Protein AF-A0A9E3ZHU7-F1 (afdb_monomer_lite)

Foldseek 3Di:
DCLQPLCVLVVLLPDPDPCNVVSVVCSVVSSVRSVVQVVVCVVVVHHPVVVVVVVVVVVVVVVVVVVVVVVVCVVCVVVVVVVVVVCPPVDD

Secondary structure (DSSP, 8-state):
--SS-SHHHHHHHTS--TTHHHHHTTHHHHHHHHHHHHHHHHHHTS-HHHHHHHHHHHHHHHHHHHHHHHHHHHHTHHHHHHHHGGGTTS--

Sequence (92 aa):
KNETNLEWVAEQAGSKKPFVGNLQARVDDIVRCQRRLAEIEDICSLSIGDVKEINRRMSIGEAKARRAKKEMVEANLRLVISIAKKYTNRGL

Structure (mmCIF, N/CA/C/O backbone):
data_AF-A0A9E3ZHU7-F1
#
_entry.id   AF-A0A9E3ZHU7-F1
#
loop_
_atom_site.group_PDB
_atom_site.id
_atom_site.type_symbol
_atom_site.label_atom_id
_atom_site.label_alt_id
_atom_site.label_comp_id
_atom_site.label_asym_id
_atom_site.label_entity_id
_atom_site.label_seq_id
_atom_site.pdbx_PDB_ins_code
_atom_site.Cartn_x
_atom_site.Cartn_y
_atom_site.Cartn_z
_atom_site.occupancy
_atom_site.B_iso_or_equiv
_atom_site.auth_seq_id
_atom_site.auth_comp_id
_atom_site.auth_asym_id
_atom_site.auth_atom_id
_atom_site.pdbx_PDB_model_num
ATOM 1 N N . LYS A 1 1 ? -4.018 -4.160 13.601 1.00 63.97 1 LYS A N 1
ATOM 2 C CA . LYS A 1 1 ? -4.757 -5.447 13.591 1.00 63.97 1 LYS A CA 1
ATOM 3 C C . LYS A 1 1 ? -6.202 -5.336 14.112 1.00 63.97 1 LYS A C 1
ATOM 5 O O . LYS A 1 1 ? -6.798 -6.365 14.369 1.00 63.97 1 LYS A O 1
ATOM 10 N N . ASN A 1 2 ? -6.782 -4.135 14.234 1.00 87.75 2 ASN A N 1
ATOM 11 C CA . ASN A 1 2 ? -8.201 -3.924 14.580 1.00 87.75 2 ASN A CA 1
ATOM 12 C C . ASN A 1 2 ? -8.881 -2.986 13.563 1.00 87.75 2 ASN A C 1
ATOM 14 O O . ASN A 1 2 ? -9.832 -2.278 13.877 1.00 87.75 2 ASN A O 1
ATOM 18 N N . GLU A 1 3 ? -8.332 -2.920 12.350 1.00 87.19 3 GLU A N 1
ATOM 19 C CA . GLU A 1 3 ? -8.700 -1.964 11.306 1.00 87.19 3 GLU A CA 1
ATOM 20 C C . GLU A 1 3 ? -10.159 -2.121 10.853 1.00 87.19 3 GLU A C 1
ATOM 22 O O . GLU A 1 3 ? -10.775 -1.124 10.491 1.00 87.19 3 GLU A O 1
ATOM 27 N N . THR A 1 4 ? -10.714 -3.332 10.934 1.00 91.31 4 THR A N 1
ATOM 28 C CA . THR A 1 4 ? -12.100 -3.654 10.551 1.00 91.31 4 THR A CA 1
ATOM 29 C C . THR A 1 4 ? -12.949 -4.178 11.713 1.00 91.31 4 THR A C 1
ATOM 31 O O . THR A 1 4 ? -14.137 -4.438 11.549 1.00 91.31 4 THR A O 1
ATOM 34 N N . ASN A 1 5 ? -12.383 -4.261 12.923 1.00 92.56 5 ASN A N 1
ATOM 35 C CA . ASN A 1 5 ? -13.124 -4.664 14.117 1.00 92.56 5 ASN A CA 1
ATOM 36 C C . ASN A 1 5 ? -13.981 -3.496 14.638 1.00 92.56 5 ASN A C 1
ATOM 38 O O . ASN A 1 5 ? -13.457 -2.578 15.274 1.00 92.56 5 ASN A O 1
ATOM 42 N N . LEU A 1 6 ? -15.293 -3.558 14.399 1.00 89.31 6 LEU A N 1
ATOM 43 C CA . LEU A 1 6 ? -16.253 -2.526 14.806 1.00 89.31 6 LEU A CA 1
ATOM 44 C C . LEU A 1 6 ? -16.427 -2.423 16.331 1.00 89.31 6 LEU A C 1
ATOM 46 O O . LEU A 1 6 ? -16.698 -1.338 16.843 1.00 89.31 6 LEU A O 1
ATOM 50 N N . GLU A 1 7 ? -16.202 -3.514 17.064 1.00 89.62 7 GLU A N 1
ATOM 51 C CA . GLU A 1 7 ? -16.331 -3.551 18.528 1.00 89.62 7 GLU A CA 1
ATOM 52 C C . GLU A 1 7 ? -15.143 -2.879 19.226 1.00 89.62 7 GLU A C 1
ATOM 54 O O . GLU A 1 7 ? -15.267 -2.328 20.320 1.00 89.62 7 GLU A O 1
ATOM 59 N N . TRP A 1 8 ? -13.982 -2.841 18.565 1.00 93.06 8 TRP A N 1
ATOM 60 C CA . TRP A 1 8 ? -12.748 -2.321 19.155 1.00 93.06 8 TRP A CA 1
ATOM 61 C C . TRP A 1 8 ? -12.882 -0.871 19.639 1.00 93.06 8 TRP A C 1
ATOM 63 O O . TRP A 1 8 ? -12.344 -0.502 20.685 1.00 93.06 8 TRP A O 1
ATOM 73 N N . VAL A 1 9 ? -13.603 -0.032 18.891 1.00 89.88 9 VAL A N 1
ATOM 74 C CA . VAL A 1 9 ? -13.786 1.381 19.250 1.00 89.88 9 VAL A CA 1
ATOM 75 C C . VAL A 1 9 ? -14.658 1.515 20.494 1.00 89.88 9 VAL A C 1
ATOM 77 O O . VAL A 1 9 ? -14.327 2.307 21.377 1.00 89.88 9 VAL A O 1
ATOM 80 N N . ALA A 1 10 ? -15.723 0.716 20.593 1.00 87.12 10 ALA A N 1
ATOM 81 C CA . ALA A 1 10 ? -16.603 0.688 21.756 1.00 87.12 10 ALA A CA 1
ATOM 82 C C . ALA A 1 10 ? -15.849 0.216 23.011 1.00 87.12 10 ALA A C 1
ATOM 84 O O . ALA A 1 10 ? -15.919 0.863 24.058 1.00 87.12 10 ALA A O 1
ATOM 85 N N . GLU A 1 11 ? -15.031 -0.834 22.888 1.00 90.25 11 GLU A N 1
ATOM 86 C CA . GLU A 1 11 ? -14.169 -1.322 23.972 1.00 90.25 11 GLU A CA 1
ATOM 87 C C . GLU A 1 11 ? -13.178 -0.251 24.455 1.00 90.25 11 GLU A C 1
ATOM 89 O O . GLU A 1 11 ? -12.998 -0.046 25.659 1.00 90.25 11 GLU A O 1
ATOM 94 N N . GLN A 1 12 ? -12.532 0.474 23.531 1.00 89.62 12 GLN A N 1
ATOM 95 C CA . GLN A 1 12 ? -11.595 1.535 23.908 1.00 89.62 12 GLN A CA 1
ATOM 96 C C . GLN A 1 12 ? -12.303 2.752 24.513 1.00 89.62 12 GLN A C 1
ATOM 98 O O . GLN A 1 12 ? -11.753 3.369 25.430 1.00 89.62 12 GLN A O 1
ATOM 103 N N . ALA A 1 13 ? -13.513 3.075 24.052 1.00 85.69 13 ALA A N 1
ATOM 104 C CA . ALA A 1 13 ? -14.325 4.171 24.576 1.00 85.69 13 ALA A CA 1
ATOM 105 C C . ALA A 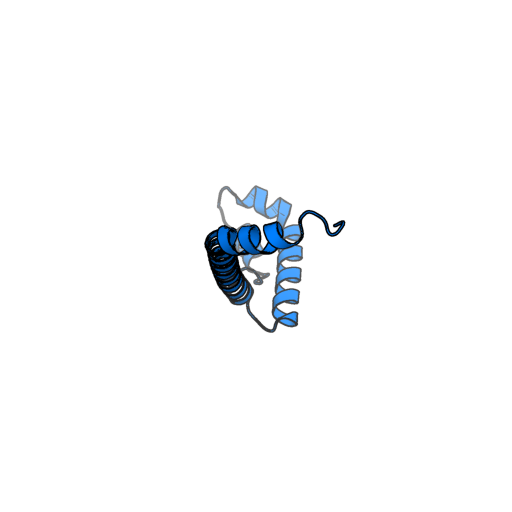1 13 ? -14.861 3.906 25.997 1.00 85.69 13 ALA A C 1
ATOM 107 O O . ALA A 1 13 ? -15.170 4.861 26.708 1.00 85.69 13 ALA A O 1
ATOM 108 N N . GLY A 1 14 ? -14.931 2.642 26.429 1.00 85.06 14 GLY A N 1
ATOM 109 C CA . GLY A 1 14 ? -15.251 2.252 27.809 1.00 85.06 14 GLY A CA 1
ATOM 110 C C . GLY A 1 14 ? -14.052 2.248 28.769 1.00 85.06 14 GLY A C 1
ATOM 111 O O . GLY A 1 14 ? -14.216 2.025 29.969 1.00 85.06 14 GLY A O 1
ATOM 112 N N . SER A 1 15 ? -12.831 2.479 28.275 1.00 89.44 15 SER A N 1
ATOM 113 C CA . SER A 1 15 ? -11.630 2.482 29.118 1.00 89.44 15 SER A CA 1
ATOM 114 C C . SER A 1 15 ? -11.506 3.764 29.959 1.00 89.44 15 SER A C 1
ATOM 116 O O . SER A 1 15 ? -12.105 4.789 29.658 1.00 89.44 15 SER A O 1
ATOM 118 N N . LYS A 1 16 ? -10.693 3.747 31.026 1.00 85.75 16 LYS A N 1
ATOM 119 C CA . LYS A 1 16 ? -10.415 4.936 31.870 1.00 85.75 16 LYS A CA 1
ATOM 120 C C . LYS A 1 16 ? -9.202 5.749 31.399 1.00 85.75 16 LYS A C 1
ATOM 122 O O . LYS A 1 16 ? -8.519 6.387 32.197 1.00 85.75 16 LYS A O 1
ATOM 127 N N . LYS A 1 17 ? -8.861 5.665 30.114 1.00 90.75 17 LYS A N 1
ATOM 128 C CA . LYS A 1 17 ? -7.650 6.289 29.571 1.00 90.75 17 LYS A CA 1
ATOM 129 C C . LYS A 1 17 ? -7.890 7.773 29.253 1.00 90.75 17 LYS A C 1
ATOM 131 O O . LYS A 1 17 ? -8.993 8.144 28.863 1.00 90.75 17 LYS A O 1
ATOM 136 N N . PRO A 1 18 ? -6.858 8.632 29.338 1.00 88.50 18 PRO A N 1
ATOM 137 C CA . PRO A 1 18 ? -7.012 10.078 29.144 1.00 88.50 18 PRO A CA 1
ATOM 138 C C . PRO A 1 18 ? -7.500 10.473 27.740 1.00 88.50 18 PRO A C 1
ATOM 140 O O . PRO A 1 18 ? -8.086 11.535 27.567 1.00 88.50 18 PRO A O 1
ATOM 143 N N . PHE A 1 19 ? -7.308 9.619 26.730 1.00 88.75 19 PHE A N 1
ATOM 144 C CA . PHE A 1 19 ? -7.748 9.884 25.355 1.00 88.75 19 PHE A CA 1
ATOM 145 C C . PHE A 1 19 ? -9.235 9.592 25.092 1.00 88.75 19 PHE A C 1
ATOM 147 O O . PHE A 1 19 ? -9.727 9.877 24.002 1.00 88.75 19 PHE A O 1
ATOM 154 N N . VAL A 1 20 ? -9.955 9.011 26.053 1.00 90.81 20 VAL A N 1
ATOM 155 C CA . VAL A 1 20 ? -11.311 8.477 25.848 1.00 90.81 20 VAL A CA 1
ATOM 156 C C . VAL A 1 20 ? -12.327 9.565 25.518 1.00 90.81 20 VAL A C 1
ATOM 158 O O . VAL A 1 20 ? -13.159 9.350 24.643 1.00 90.81 20 VAL A O 1
ATOM 161 N N . GLY A 1 21 ? -12.214 10.754 26.118 1.00 87.81 21 GLY A N 1
ATOM 162 C CA . GLY A 1 21 ? -13.109 11.874 25.797 1.00 87.81 21 GLY A CA 1
ATOM 163 C C . GLY A 1 21 ? -13.029 12.290 24.322 1.00 87.81 21 GLY A C 1
ATOM 164 O O . GLY A 1 21 ? -14.049 12.460 23.661 1.00 87.81 21 GLY A O 1
ATOM 165 N N . ASN A 1 22 ? -11.814 12.354 23.766 1.00 89.25 22 ASN A N 1
ATOM 166 C CA . ASN A 1 22 ? -11.611 12.640 22.341 1.00 89.25 22 ASN A CA 1
ATOM 167 C C . ASN A 1 22 ? -12.055 11.481 21.441 1.00 89.25 22 ASN A C 1
ATOM 169 O O . ASN A 1 22 ? -12.489 11.712 20.313 1.00 89.25 22 ASN A O 1
ATOM 173 N N . LEU A 1 23 ? -11.918 10.243 21.922 1.00 89.81 23 LEU A N 1
ATOM 174 C CA . LEU A 1 23 ? -12.348 9.053 21.198 1.00 89.81 23 LEU A CA 1
ATOM 175 C C . LEU A 1 23 ? -13.874 9.016 21.066 1.00 89.81 23 LEU A C 1
ATOM 177 O O . LEU A 1 23 ? -14.364 8.846 19.956 1.00 89.81 23 LEU A O 1
ATOM 181 N N . GLN A 1 24 ? -14.603 9.247 22.164 1.00 89.00 24 GLN A N 1
ATOM 182 C CA . GLN A 1 24 ? -16.071 9.278 22.217 1.00 89.00 24 GLN A CA 1
ATOM 183 C C . GLN A 1 24 ? -16.667 10.291 21.237 1.00 89.00 24 GLN A C 1
ATOM 185 O O . GLN A 1 24 ? -17.588 9.958 20.498 1.00 89.00 24 GLN A O 1
ATOM 190 N N . ALA A 1 25 ? -16.077 11.486 21.147 1.00 91.31 25 ALA A N 1
ATOM 191 C CA . ALA A 1 25 ? -16.511 12.525 20.213 1.00 91.31 25 ALA A CA 1
ATOM 192 C C . ALA A 1 25 ? -16.371 12.137 18.726 1.00 91.31 25 ALA A C 1
ATOM 194 O O . ALA A 1 25 ? -16.888 12.837 17.861 1.00 91.31 25 ALA A O 1
ATOM 195 N N . ARG A 1 26 ? -15.637 11.060 18.412 1.00 93.38 26 ARG A N 1
ATOM 196 C CA . ARG A 1 26 ? -15.314 10.631 17.043 1.00 93.38 26 ARG A CA 1
ATOM 197 C C . ARG A 1 26 ? -15.712 9.185 16.747 1.00 93.38 26 ARG A C 1
ATOM 199 O O . ARG A 1 26 ? -15.345 8.680 15.689 1.00 93.38 26 ARG A O 1
ATOM 206 N N . VAL A 1 27 ? -16.431 8.510 17.648 1.00 92.38 27 VAL A N 1
ATOM 207 C CA . VAL A 1 27 ? -16.781 7.083 17.499 1.00 92.38 27 VAL A CA 1
ATOM 208 C C . VAL A 1 27 ? -17.485 6.827 16.173 1.00 92.38 27 VAL A C 1
ATOM 210 O O . VAL A 1 27 ? -17.044 5.963 15.420 1.00 92.38 27 VAL A O 1
ATOM 213 N N . ASP A 1 28 ? -18.498 7.627 15.842 1.00 91.94 28 ASP A N 1
ATOM 214 C CA . ASP A 1 28 ? -19.277 7.452 14.613 1.00 91.94 28 ASP A CA 1
ATOM 215 C C . ASP A 1 28 ? -18.415 7.587 13.350 1.00 91.94 28 ASP A C 1
ATOM 217 O O . ASP A 1 28 ? -18.525 6.789 12.415 1.00 91.94 28 ASP A O 1
ATOM 221 N N . ASP A 1 29 ? -17.503 8.563 13.333 1.00 94.62 29 ASP A N 1
ATOM 222 C CA . ASP A 1 29 ? -16.566 8.759 12.226 1.00 94.62 29 ASP A CA 1
ATOM 223 C C . ASP A 1 29 ? -15.591 7.587 12.092 1.00 94.62 29 ASP A C 1
ATOM 225 O O . ASP A 1 29 ? -15.298 7.148 10.976 1.00 94.62 29 ASP A O 1
ATOM 229 N N . ILE A 1 30 ? -15.090 7.066 13.215 1.00 94.12 30 ILE A N 1
ATOM 230 C CA . ILE A 1 30 ? -14.166 5.931 13.217 1.00 94.12 30 ILE A CA 1
ATOM 231 C C . ILE A 1 30 ? -14.889 4.676 12.726 1.00 94.12 30 ILE A C 1
ATOM 233 O O . ILE A 1 30 ? -14.379 4.015 11.824 1.00 94.12 30 ILE A O 1
ATOM 237 N N . VAL A 1 31 ? -16.089 4.386 13.233 1.00 94.62 31 VAL A N 1
ATOM 238 C CA . VAL A 1 31 ? -16.905 3.238 12.806 1.00 94.62 31 VAL A CA 1
ATOM 239 C C . VAL A 1 31 ? -17.238 3.333 11.316 1.00 94.62 31 VAL A C 1
ATOM 241 O O . VAL A 1 31 ? -17.112 2.343 10.593 1.00 94.62 31 VAL A O 1
ATOM 244 N N . ARG A 1 32 ? -17.582 4.525 10.805 1.00 95.62 32 ARG A N 1
ATOM 245 C CA . ARG A 1 32 ? -17.778 4.748 9.361 1.00 95.62 32 ARG A CA 1
ATOM 246 C C . ARG A 1 32 ? -16.520 4.405 8.559 1.00 95.62 32 ARG A C 1
ATOM 248 O O . ARG A 1 32 ? -16.613 3.766 7.512 1.00 95.62 32 ARG A O 1
ATOM 255 N N . CYS A 1 33 ? -15.347 4.821 9.029 1.00 95.75 33 CYS A N 1
ATOM 256 C CA . CYS A 1 33 ? -14.077 4.491 8.384 1.00 95.75 33 CYS A CA 1
ATOM 257 C C . CYS A 1 33 ? -13.758 2.990 8.454 1.00 95.75 33 CYS A C 1
ATOM 259 O O . CYS A 1 33 ? -13.307 2.434 7.458 1.00 95.75 33 CYS A O 1
ATOM 261 N N . GLN A 1 34 ? -14.026 2.321 9.578 1.00 95.94 34 GLN A N 1
ATOM 262 C CA . GLN A 1 34 ? -13.824 0.874 9.716 1.00 95.94 34 GLN A CA 1
ATOM 263 C C . GLN A 1 34 ? -14.745 0.071 8.789 1.00 95.94 34 GLN A C 1
ATOM 265 O O . GLN A 1 34 ? -14.292 -0.899 8.192 1.00 95.94 34 GLN A O 1
ATOM 270 N N . ARG A 1 35 ? -15.997 0.507 8.582 1.00 95.88 35 ARG A N 1
ATOM 271 C CA . ARG A 1 35 ? -16.905 -0.104 7.590 1.00 95.88 35 ARG A CA 1
ATOM 272 C C . ARG A 1 35 ? -16.365 0.007 6.168 1.00 95.88 35 ARG A C 1
ATOM 274 O O . ARG A 1 35 ? -16.323 -0.987 5.459 1.00 95.88 35 ARG A O 1
ATOM 281 N N . ARG A 1 36 ? -15.859 1.182 5.782 1.00 96.31 36 ARG A N 1
ATOM 282 C CA . ARG A 1 36 ? -15.183 1.360 4.483 1.00 96.31 36 ARG A CA 1
ATOM 283 C C . ARG A 1 36 ? -13.955 0.468 4.333 1.00 96.31 36 ARG A C 1
ATOM 285 O O . ARG A 1 36 ? -13.669 -0.007 3.243 1.00 96.31 36 ARG A O 1
ATOM 292 N N . LEU A 1 37 ? -13.200 0.267 5.412 1.00 95.88 37 LEU A N 1
ATOM 293 C CA . LEU A 1 37 ? -12.070 -0.657 5.400 1.00 95.88 37 LEU A CA 1
ATOM 294 C C . LEU A 1 37 ? -12.543 -2.107 5.227 1.00 95.88 37 LEU A C 1
ATOM 296 O O . LEU A 1 37 ? -11.936 -2.825 4.444 1.00 95.88 37 LEU A O 1
ATOM 300 N N . ALA A 1 38 ? -13.640 -2.511 5.871 1.00 95.25 38 ALA A N 1
ATOM 301 C CA . ALA A 1 38 ? -14.229 -3.838 5.683 1.00 95.25 38 ALA A CA 1
ATOM 302 C C . ALA A 1 38 ? -1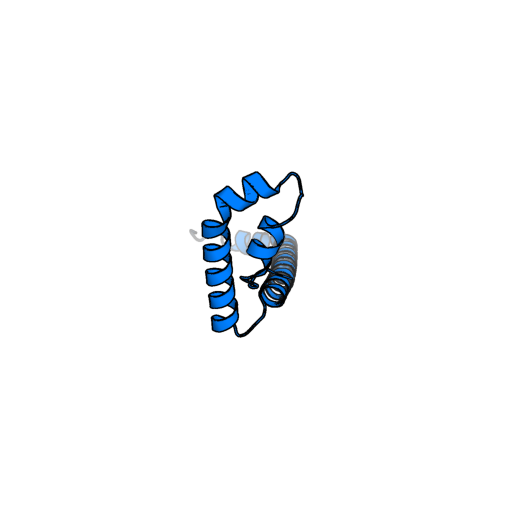4.712 -4.056 4.238 1.00 95.25 38 ALA A C 1
ATOM 304 O O . ALA A 1 38 ? -14.399 -5.079 3.643 1.00 95.25 38 ALA A O 1
ATOM 305 N N . GLU A 1 39 ? -15.353 -3.056 3.623 1.00 96.12 39 GLU A N 1
ATOM 306 C CA . GLU A 1 39 ? -15.726 -3.103 2.199 1.00 96.12 39 GLU A CA 1
ATOM 307 C C . GLU A 1 39 ? -14.505 -3.324 1.288 1.00 96.12 39 GLU A C 1
ATOM 309 O O . GLU A 1 39 ? -14.577 -4.063 0.309 1.00 96.12 39 GLU A O 1
ATOM 314 N N . ILE A 1 40 ? -13.363 -2.706 1.607 1.00 95.31 40 ILE A N 1
ATOM 315 C CA . ILE A 1 40 ? -12.114 -2.919 0.862 1.00 95.31 40 ILE A CA 1
ATOM 316 C C . ILE A 1 40 ? -11.590 -4.347 1.064 1.00 95.31 40 ILE A C 1
ATOM 318 O O . ILE A 1 40 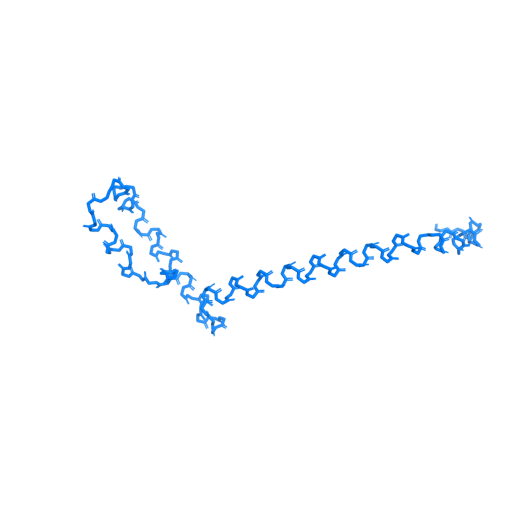? -11.114 -4.943 0.097 1.00 95.31 40 ILE A O 1
ATOM 322 N N . GLU A 1 41 ? -11.671 -4.902 2.279 1.00 95.00 41 GLU A N 1
ATOM 323 C CA . GLU A 1 41 ? -11.292 -6.302 2.526 1.00 95.00 41 GLU A CA 1
ATOM 324 C C . GLU A 1 41 ? -12.1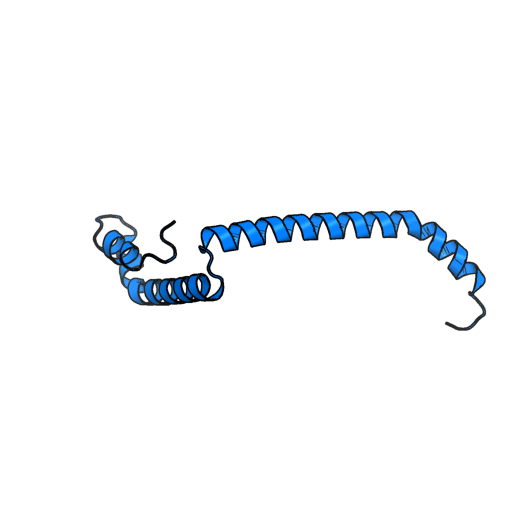43 -7.262 1.690 1.00 95.00 41 GLU A C 1
ATOM 326 O O . GLU A 1 41 ? -11.587 -8.166 1.064 1.00 95.00 41 GLU A O 1
ATOM 331 N N . ASP A 1 42 ? -13.453 -7.015 1.599 1.00 95.00 42 ASP A N 1
ATOM 332 C CA . ASP A 1 42 ? -14.381 -7.822 0.803 1.00 95.00 42 ASP A CA 1
ATOM 333 C C . ASP A 1 42 ? -14.069 -7.733 -0.698 1.00 95.00 42 ASP A C 1
ATOM 335 O O . ASP A 1 42 ? -13.912 -8.757 -1.368 1.00 95.00 42 ASP A O 1
ATOM 339 N N . ILE A 1 43 ? -13.908 -6.514 -1.230 1.00 96.44 43 ILE A N 1
ATOM 340 C CA . ILE A 1 43 ? -13.596 -6.283 -2.652 1.00 96.44 43 ILE A CA 1
ATOM 341 C C . ILE A 1 43 ? -12.269 -6.941 -3.038 1.00 96.44 43 ILE A C 1
ATOM 343 O O . ILE A 1 43 ? -12.150 -7.529 -4.114 1.00 96.44 43 ILE A O 1
ATOM 347 N N . CYS A 1 44 ? -11.251 -6.814 -2.187 1.00 93.31 44 CYS A N 1
ATOM 348 C CA . CYS A 1 44 ? -9.920 -7.335 -2.473 1.00 93.31 44 CYS A CA 1
ATOM 349 C C . CYS A 1 44 ? -9.741 -8.801 -2.065 1.00 93.31 44 CYS A C 1
ATOM 351 O O . CYS A 1 44 ? -8.735 -9.394 -2.451 1.00 93.31 44 CYS A O 1
ATOM 353 N N . SER A 1 45 ? -10.672 -9.376 -1.294 1.00 95.50 45 SER A N 1
ATOM 354 C CA . SER A 1 45 ? -10.535 -10.696 -0.661 1.00 95.50 45 SER A CA 1
ATOM 355 C C . SER A 1 45 ? -9.212 -10.853 0.108 1.00 95.50 45 SER A C 1
ATOM 357 O O . SER A 1 45 ? -8.570 -11.904 0.081 1.00 95.50 45 SER A O 1
ATOM 359 N N . LEU A 1 46 ? -8.771 -9.776 0.764 1.00 94.88 46 LEU A N 1
ATOM 360 C CA . LEU A 1 46 ? -7.491 -9.668 1.467 1.00 94.88 46 LEU A CA 1
ATOM 361 C C . LEU A 1 46 ? -7.664 -8.810 2.715 1.00 94.88 46 LEU A C 1
ATOM 363 O O . LEU A 1 46 ? -8.404 -7.831 2.687 1.00 94.88 46 LEU A O 1
ATOM 367 N N . SER A 1 47 ? -6.919 -9.106 3.782 1.00 95.56 47 SER A N 1
ATOM 368 C CA . SER A 1 47 ? -6.942 -8.232 4.957 1.00 95.56 47 SER A CA 1
ATOM 369 C C . SER A 1 47 ? -6.320 -6.865 4.646 1.00 95.56 47 SER A C 1
ATOM 371 O O . SER A 1 47 ? -5.403 -6.754 3.826 1.00 95.56 47 SER A O 1
ATOM 373 N N . ILE A 1 48 ? -6.720 -5.810 5.363 1.00 95.31 48 ILE A N 1
ATOM 374 C CA . ILE A 1 48 ? -6.094 -4.481 5.258 1.00 95.31 48 ILE A CA 1
ATOM 375 C C . ILE A 1 48 ? -4.585 -4.559 5.531 1.00 95.31 48 ILE A C 1
ATOM 377 O O . ILE A 1 48 ? -3.804 -3.793 4.959 1.00 95.31 48 ILE A O 1
ATOM 381 N N . GLY A 1 49 ? -4.160 -5.476 6.405 1.00 94.94 49 GLY A N 1
ATOM 382 C CA . GLY A 1 49 ? -2.747 -5.743 6.660 1.00 94.94 49 GLY A CA 1
ATOM 383 C C . GLY A 1 49 ? -2.018 -6.232 5.408 1.00 94.94 49 GLY A C 1
ATOM 384 O O . GLY A 1 49 ? -0.974 -5.680 5.056 1.00 94.94 49 GLY A O 1
ATOM 385 N N . ASP A 1 50 ? -2.600 -7.201 4.703 1.00 95.56 50 ASP A N 1
ATOM 386 C CA . ASP A 1 50 ? -2.029 -7.763 3.476 1.00 95.56 50 ASP A CA 1
ATOM 387 C C . ASP A 1 50 ? -2.030 -6.743 2.339 1.00 95.56 50 ASP A C 1
ATOM 389 O O . ASP A 1 50 ? -1.018 -6.579 1.658 1.00 95.56 50 ASP A O 1
ATOM 393 N N . VAL A 1 51 ? -3.118 -5.982 2.179 1.00 95.12 51 VAL A N 1
ATOM 394 C CA . VAL A 1 51 ? -3.208 -4.893 1.193 1.00 95.12 51 VAL A CA 1
ATOM 395 C C . VAL A 1 51 ? -2.083 -3.874 1.407 1.00 95.12 51 VAL A C 1
ATOM 397 O O . VAL A 1 51 ? -1.409 -3.470 0.453 1.00 95.12 51 VAL A O 1
ATOM 400 N N . LYS A 1 52 ? -1.823 -3.481 2.662 1.00 95.56 52 LYS A N 1
ATOM 401 C CA . LYS A 1 52 ? -0.720 -2.570 3.006 1.00 95.56 52 LYS A CA 1
ATOM 402 C C . LYS A 1 52 ? 0.645 -3.174 2.683 1.00 95.56 52 LYS A C 1
ATOM 404 O O . LYS A 1 52 ? 1.492 -2.468 2.133 1.00 95.56 52 LYS A O 1
ATOM 409 N N . GLU A 1 53 ? 0.869 -4.448 2.994 1.00 96.56 53 GLU A N 1
ATOM 410 C CA . GLU A 1 53 ? 2.157 -5.097 2.728 1.00 96.56 53 GLU A CA 1
ATOM 411 C C . GLU A 1 53 ? 2.411 -5.284 1.227 1.00 96.56 53 GLU A C 1
ATOM 413 O O . GLU A 1 53 ? 3.511 -5.007 0.743 1.00 96.56 53 GLU A O 1
ATOM 418 N N . ILE A 1 54 ? 1.391 -5.669 0.457 1.00 97.12 54 ILE A N 1
ATOM 419 C CA . ILE A 1 54 ? 1.474 -5.767 -1.005 1.00 97.12 54 ILE A CA 1
ATOM 420 C C . ILE A 1 54 ? 1.816 -4.403 -1.603 1.00 97.12 54 ILE A C 1
ATOM 422 O O . ILE A 1 54 ? 2.762 -4.297 -2.386 1.00 97.12 54 ILE A O 1
ATOM 426 N N . ASN A 1 55 ? 1.108 -3.346 -1.195 1.00 96.94 55 ASN A N 1
ATOM 427 C CA . ASN A 1 55 ? 1.382 -1.990 -1.666 1.00 96.94 55 ASN A CA 1
ATOM 428 C C . ASN A 1 55 ? 2.815 -1.552 -1.317 1.00 96.94 55 ASN A C 1
ATOM 430 O O . ASN A 1 55 ? 3.548 -1.042 -2.169 1.00 96.94 55 ASN A O 1
ATOM 434 N N . ARG A 1 56 ? 3.267 -1.828 -0.089 1.00 98.12 56 ARG A N 1
ATOM 435 C CA . ARG A 1 56 ? 4.639 -1.537 0.338 1.00 98.12 56 ARG A CA 1
ATOM 436 C C . ARG A 1 56 ? 5.666 -2.237 -0.555 1.00 98.12 56 ARG A C 1
ATOM 438 O O . ARG A 1 56 ? 6.595 -1.589 -1.040 1.00 98.12 56 ARG A O 1
ATOM 445 N N . ARG A 1 57 ? 5.503 -3.537 -0.809 1.00 98.25 57 ARG A N 1
ATOM 446 C CA . ARG A 1 57 ? 6.399 -4.310 -1.687 1.00 98.25 57 ARG A CA 1
ATOM 447 C C . ARG A 1 57 ? 6.386 -3.787 -3.121 1.00 98.25 57 ARG A C 1
ATOM 449 O O . ARG A 1 57 ? 7.452 -3.648 -3.722 1.00 98.25 57 ARG A O 1
ATOM 456 N N . MET A 1 58 ? 5.207 -3.462 -3.645 1.00 98.31 58 MET A N 1
ATOM 457 C CA . MET A 1 58 ? 5.035 -2.893 -4.981 1.00 98.31 58 MET A CA 1
ATOM 458 C C . MET A 1 58 ? 5.762 -1.551 -5.109 1.00 98.31 58 MET A C 1
ATOM 460 O O . MET A 1 58 ? 6.561 -1.378 -6.025 1.00 98.31 58 MET A O 1
ATOM 464 N N . SER A 1 59 ? 5.576 -0.650 -4.144 1.00 98.06 59 SER A N 1
ATOM 465 C CA . SER A 1 59 ? 6.225 0.666 -4.107 1.00 98.06 59 SER A CA 1
ATOM 466 C C . SER A 1 59 ? 7.756 0.562 -4.082 1.00 98.06 59 SER A C 1
ATOM 468 O O . SER A 1 59 ? 8.455 1.304 -4.776 1.00 98.06 59 SER A O 1
ATOM 470 N N . ILE A 1 60 ? 8.301 -0.392 -3.318 1.00 98.25 60 ILE A N 1
ATOM 471 C CA . ILE A 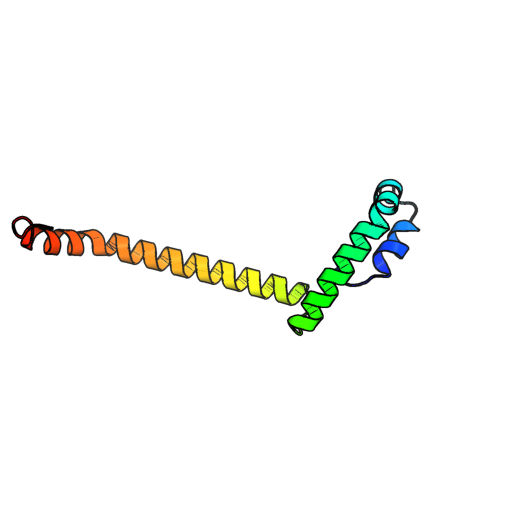1 60 ? 9.745 -0.675 -3.284 1.00 98.25 60 ILE A CA 1
ATOM 472 C C . ILE A 1 60 ? 10.231 -1.181 -4.648 1.00 98.25 60 ILE A C 1
ATOM 474 O O . ILE A 1 60 ? 11.258 -0.716 -5.152 1.00 98.25 60 ILE A O 1
ATOM 478 N N . GLY A 1 61 ? 9.499 -2.119 -5.255 1.00 98.50 61 GLY A N 1
ATOM 479 C CA . GLY A 1 61 ? 9.811 -2.652 -6.580 1.00 98.50 61 GLY A CA 1
ATOM 480 C C . GLY A 1 61 ? 9.802 -1.567 -7.655 1.00 98.50 61 GLY A C 1
ATOM 481 O O . GLY A 1 61 ? 10.748 -1.462 -8.436 1.00 98.50 61 GLY A O 1
ATOM 482 N N . GLU A 1 62 ? 8.790 -0.703 -7.636 1.00 98.38 62 GLU A N 1
ATOM 483 C CA . GLU A 1 62 ? 8.661 0.415 -8.566 1.00 98.38 62 GLU A CA 1
ATOM 484 C C . GLU A 1 62 ? 9.813 1.416 -8.404 1.00 98.38 62 GLU A C 1
ATOM 486 O O . GLU A 1 62 ? 10.436 1.822 -9.387 1.00 98.38 62 GLU A O 1
ATOM 491 N N . ALA A 1 63 ? 10.169 1.768 -7.164 1.00 98.31 63 ALA A N 1
ATOM 492 C CA . ALA A 1 63 ? 11.307 2.641 -6.891 1.00 98.31 63 ALA A CA 1
ATOM 493 C C . ALA A 1 63 ? 12.629 2.049 -7.400 1.00 98.31 63 ALA A C 1
ATOM 495 O O . ALA A 1 63 ? 13.437 2.768 -7.997 1.00 98.31 63 ALA A O 1
ATOM 496 N N . LYS A 1 64 ? 12.837 0.739 -7.216 1.00 98.38 64 LYS A N 1
ATOM 497 C CA . LYS A 1 64 ? 14.022 0.033 -7.716 1.00 98.38 64 LYS A CA 1
ATOM 498 C C . LYS A 1 64 ? 14.073 0.030 -9.245 1.00 98.38 64 LYS A C 1
ATOM 500 O O . LYS A 1 64 ? 15.111 0.365 -9.812 1.00 98.38 64 LYS A O 1
ATOM 505 N N . ALA A 1 65 ? 12.961 -0.287 -9.907 1.00 98.38 65 ALA A N 1
ATOM 506 C CA . ALA A 1 65 ? 12.867 -0.290 -11.365 1.00 98.38 65 ALA A CA 1
ATOM 507 C C . ALA A 1 65 ? 13.111 1.108 -11.952 1.00 98.38 65 ALA A C 1
ATOM 509 O O . ALA A 1 65 ? 13.874 1.265 -12.905 1.00 98.38 65 ALA A O 1
ATOM 510 N N . ARG A 1 66 ? 12.521 2.142 -11.342 1.00 98.44 66 ARG A N 1
ATOM 511 C CA . ARG A 1 66 ? 12.703 3.537 -11.757 1.00 98.44 66 ARG A CA 1
ATOM 512 C C . ARG A 1 66 ? 14.156 3.984 -11.630 1.00 98.44 66 ARG A C 1
ATOM 514 O O . ARG A 1 66 ? 14.667 4.631 -12.541 1.00 98.44 66 ARG A O 1
ATOM 521 N N . ARG A 1 67 ? 14.827 3.618 -10.532 1.00 98.31 67 ARG A N 1
ATOM 522 C CA . ARG A 1 67 ? 16.251 3.914 -10.328 1.00 98.31 67 ARG A CA 1
ATOM 523 C C . ARG A 1 67 ? 17.119 3.233 -11.385 1.00 98.31 67 ARG A C 1
ATOM 525 O O . ARG A 1 67 ? 17.881 3.922 -12.051 1.00 98.31 67 ARG A O 1
ATOM 532 N N . ALA A 1 68 ? 16.931 1.932 -11.607 1.00 98.12 68 ALA A N 1
ATOM 533 C CA . ALA A 1 68 ? 17.682 1.189 -12.619 1.00 98.12 68 ALA A CA 1
ATOM 534 C C . ALA A 1 68 ? 17.471 1.761 -14.032 1.00 98.12 68 ALA A C 1
ATOM 536 O O . ALA A 1 68 ? 18.425 1.941 -14.785 1.00 98.12 68 ALA A O 1
ATOM 537 N N . LYS A 1 69 ? 16.227 2.119 -14.383 1.00 98.19 69 LYS A N 1
ATOM 538 C CA . LYS A 1 69 ? 15.923 2.774 -15.662 1.00 98.19 69 LYS A CA 1
ATOM 539 C C . LYS A 1 69 ? 16.644 4.117 -15.794 1.00 98.19 69 LYS A C 1
ATOM 541 O O . LYS A 1 69 ? 17.175 4.406 -16.861 1.00 98.19 69 LYS A O 1
ATOM 546 N N . LYS A 1 70 ? 16.671 4.927 -14.731 1.00 98.25 70 LYS A N 1
ATOM 547 C CA . LYS A 1 70 ? 17.374 6.217 -14.719 1.00 98.25 70 LYS A CA 1
ATOM 548 C C . LYS A 1 70 ? 18.881 6.034 -14.921 1.00 98.25 70 LYS A C 1
ATOM 550 O O . LYS A 1 70 ? 19.433 6.647 -15.827 1.00 98.25 70 LYS A O 1
ATOM 555 N N . GLU A 1 71 ? 19.507 5.145 -14.155 1.00 98.06 71 GLU A N 1
ATOM 556 C CA . GLU A 1 71 ? 20.940 4.833 -14.273 1.00 98.06 71 GLU A CA 1
ATOM 557 C C . GLU A 1 71 ? 21.297 4.332 -15.681 1.00 98.06 71 GLU A C 1
ATOM 559 O O . GLU A 1 71 ? 22.272 4.782 -16.279 1.00 98.06 71 GLU A O 1
ATOM 564 N N . MET A 1 72 ? 20.463 3.463 -16.262 1.00 97.81 72 MET A N 1
ATOM 565 C CA . MET A 1 72 ? 20.633 2.982 -17.635 1.00 97.81 72 MET A CA 1
ATOM 566 C C . MET A 1 72 ? 20.568 4.122 -18.661 1.00 97.81 72 MET A C 1
ATOM 568 O O . MET A 1 72 ? 21.386 4.170 -19.581 1.00 97.81 72 MET A O 1
ATOM 572 N N . VAL A 1 73 ? 19.597 5.031 -18.532 1.00 97.56 73 VAL A N 1
ATOM 573 C CA . VAL A 1 73 ? 19.450 6.177 -19.443 1.00 97.56 73 VAL A CA 1
ATOM 574 C C . VAL A 1 73 ? 20.652 7.116 -19.329 1.00 97.56 73 VAL A C 1
ATOM 576 O O . VAL A 1 73 ? 21.205 7.522 -20.349 1.00 97.56 73 VAL A O 1
ATOM 579 N N . GLU A 1 74 ? 21.102 7.412 -18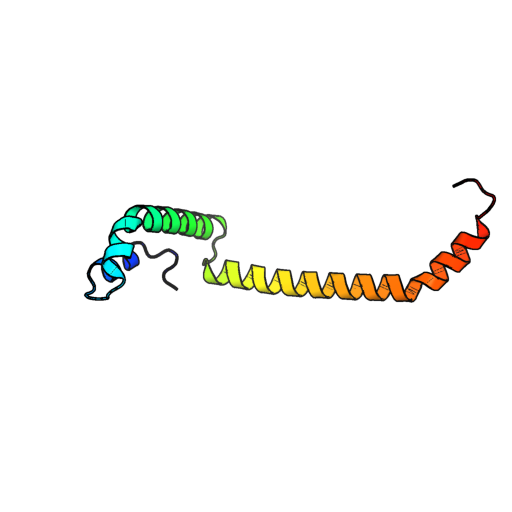.109 1.00 96.81 74 GLU A N 1
ATOM 580 C CA . GLU A 1 74 ? 22.262 8.276 -17.860 1.00 96.81 74 GLU A CA 1
ATOM 581 C C . GLU A 1 74 ? 23.559 7.666 -18.409 1.00 96.81 74 GLU A C 1
ATOM 583 O O . GLU A 1 74 ? 24.334 8.359 -19.073 1.00 96.81 74 GLU A O 1
ATOM 588 N N . ALA A 1 75 ? 23.758 6.355 -18.238 1.00 96.44 75 ALA A N 1
ATOM 589 C CA . ALA A 1 75 ? 24.906 5.640 -18.795 1.00 96.44 75 ALA A CA 1
ATOM 590 C C . ALA A 1 75 ? 24.948 5.691 -20.335 1.00 96.44 75 ALA A C 1
ATOM 592 O O . ALA A 1 75 ? 26.027 5.740 -20.930 1.00 96.44 75 ALA A O 1
ATOM 593 N N . ASN A 1 76 ? 23.784 5.731 -20.990 1.00 96.62 76 ASN A N 1
ATOM 594 C CA . ASN A 1 76 ? 23.670 5.760 -22.451 1.00 96.62 76 ASN A CA 1
ATOM 595 C C . ASN A 1 76 ? 23.600 7.174 -23.050 1.00 96.62 76 ASN A C 1
ATOM 597 O O . ASN A 1 76 ? 23.549 7.321 -24.273 1.00 96.62 76 ASN A O 1
ATOM 601 N N . LEU A 1 77 ? 23.657 8.232 -22.236 1.00 95.94 77 LEU A N 1
ATOM 602 C CA . LEU A 1 77 ? 23.508 9.609 -22.716 1.00 95.94 77 LEU A CA 1
ATOM 603 C C . LEU A 1 77 ? 24.548 9.981 -23.789 1.00 95.94 77 LEU A C 1
ATOM 605 O O . LEU A 1 77 ? 24.230 10.636 -24.782 1.00 95.94 77 LEU A O 1
ATOM 609 N N . ARG A 1 78 ? 25.791 9.506 -23.641 1.00 94.12 78 ARG A N 1
ATOM 610 C CA . ARG A 1 78 ? 26.865 9.745 -24.622 1.00 94.12 78 ARG A CA 1
ATOM 611 C C . ARG A 1 78 ? 26.572 9.124 -25.989 1.00 94.12 78 ARG A C 1
ATOM 613 O O . ARG A 1 78 ? 26.900 9.731 -27.008 1.00 94.12 78 ARG A O 1
ATOM 620 N N . LEU A 1 79 ? 25.951 7.945 -26.015 1.00 95.31 79 LEU A N 1
ATOM 621 C CA . LEU A 1 79 ? 25.551 7.272 -27.252 1.00 95.31 79 LEU A CA 1
ATOM 622 C C . LEU A 1 79 ? 24.444 8.055 -27.963 1.00 95.31 79 LEU A C 1
ATOM 624 O O . LEU A 1 79 ? 24.518 8.281 -29.167 1.00 95.31 79 LEU A O 1
ATOM 628 N N . VAL A 1 80 ? 23.445 8.529 -27.217 1.00 95.69 80 VAL A N 1
ATOM 629 C CA . VAL A 1 80 ? 22.367 9.352 -27.784 1.00 95.69 80 VAL A CA 1
ATOM 630 C C . VAL A 1 80 ? 22.934 10.619 -28.423 1.00 95.69 80 VAL A C 1
ATOM 632 O O . VAL A 1 80 ? 22.604 10.927 -29.565 1.00 95.69 80 VAL A O 1
ATOM 635 N N . ILE A 1 81 ? 23.847 11.314 -27.736 1.00 94.12 81 ILE A N 1
ATOM 636 C CA . ILE A 1 81 ? 24.501 12.520 -28.266 1.00 94.12 81 ILE A CA 1
ATOM 637 C C . ILE A 1 81 ? 25.290 12.212 -29.548 1.00 94.12 81 ILE A C 1
ATOM 639 O O . ILE A 1 81 ? 25.231 12.987 -30.504 1.00 94.12 81 ILE A O 1
ATOM 643 N N . SER A 1 82 ? 26.031 11.099 -29.597 1.00 95.75 82 SER A N 1
ATOM 644 C CA . SER A 1 82 ? 26.828 10.747 -30.781 1.00 95.75 82 SER A CA 1
ATOM 645 C C . SER A 1 82 ? 25.957 10.422 -31.999 1.00 95.75 82 SER A C 1
ATOM 647 O O . SER A 1 82 ? 26.321 10.776 -33.121 1.00 95.75 82 SER A O 1
ATOM 649 N N . ILE A 1 83 ? 24.785 9.816 -31.785 1.00 93.94 83 ILE A N 1
ATOM 650 C CA . ILE A 1 83 ? 23.787 9.576 -32.831 1.00 93.94 83 ILE A CA 1
ATOM 651 C C . ILE A 1 83 ? 23.127 10.894 -33.249 1.00 93.94 83 ILE A C 1
ATOM 653 O O . ILE A 1 83 ? 23.093 11.188 -34.441 1.00 93.94 83 ILE A O 1
ATOM 657 N N . ALA A 1 84 ? 22.667 11.716 -32.302 1.00 93.12 84 ALA A N 1
ATOM 658 C CA . ALA A 1 84 ? 21.988 12.986 -32.575 1.00 93.12 84 ALA A CA 1
ATOM 659 C C . ALA A 1 84 ? 22.851 13.953 -33.401 1.00 93.12 84 ALA A C 1
ATOM 661 O O . ALA A 1 84 ? 22.354 14.591 -34.329 1.00 93.12 84 ALA A O 1
ATOM 662 N N . LYS A 1 85 ? 24.168 13.991 -33.148 1.00 93.81 85 LYS A N 1
ATOM 663 C CA . LYS A 1 85 ? 25.130 14.774 -33.943 1.00 93.81 85 LYS A CA 1
ATOM 664 C C . LYS A 1 85 ? 25.107 14.446 -35.444 1.00 93.81 85 LYS A C 1
ATOM 666 O O . LYS A 1 85 ? 25.447 15.306 -36.245 1.00 93.81 85 LYS A O 1
ATOM 671 N N . LYS A 1 86 ? 24.683 13.242 -35.851 1.00 92.25 86 LYS A N 1
ATOM 672 C CA . LYS A 1 86 ? 24.565 12.855 -37.272 1.00 92.25 86 LYS A CA 1
ATOM 673 C C . LYS A 1 86 ? 23.346 13.469 -37.978 1.00 92.25 86 LYS A C 1
ATOM 675 O O . LYS A 1 86 ? 23.261 13.396 -39.200 1.00 92.25 86 LYS A O 1
ATOM 680 N N . TYR A 1 87 ? 22.412 14.057 -37.229 1.00 93.31 87 TYR A N 1
ATOM 681 C CA . TYR A 1 87 ? 21.133 14.567 -37.734 1.00 93.31 87 TYR A CA 1
ATOM 682 C C . TYR A 1 87 ? 20.971 16.088 -37.555 1.00 93.31 87 TYR A C 1
ATOM 684 O O . TYR A 1 87 ? 19.895 16.612 -37.822 1.00 93.31 87 TYR A O 1
ATOM 692 N N . THR A 1 88 ? 22.020 16.821 -37.160 1.00 87.00 88 THR A N 1
ATOM 693 C CA . THR A 1 88 ? 21.945 18.257 -36.802 1.00 87.00 88 THR A CA 1
ATOM 694 C C . THR A 1 88 ? 21.392 19.164 -37.900 1.00 87.00 88 THR A C 1
ATOM 696 O O . THR A 1 88 ? 20.797 20.188 -37.592 1.00 87.00 88 THR A O 1
ATOM 699 N N . ASN A 1 89 ? 21.549 18.783 -39.169 1.00 84.88 89 ASN A N 1
ATOM 700 C CA . ASN A 1 89 ? 21.139 19.589 -40.323 1.00 84.88 89 ASN A CA 1
ATOM 701 C C . ASN A 1 89 ? 19.924 19.006 -41.060 1.00 84.88 89 ASN A C 1
ATOM 703 O O . ASN A 1 89 ? 19.715 19.311 -42.231 1.00 84.88 89 ASN A O 1
ATOM 707 N N . ARG A 1 90 ? 19.154 18.117 -40.418 1.00 85.00 90 ARG A N 1
ATOM 708 C CA . ARG A 1 90 ? 17.997 17.454 -41.045 1.00 85.00 90 ARG A CA 1
ATOM 709 C C . ARG A 1 90 ? 16.639 18.054 -40.675 1.00 85.00 90 ARG A C 1
ATOM 711 O O . ARG A 1 90 ? 15.644 17.524 -41.144 1.00 85.00 90 ARG A O 1
ATOM 718 N N . GLY A 1 91 ? 16.614 19.155 -39.915 1.00 73.94 91 GLY A N 1
ATOM 719 C CA . GLY A 1 91 ? 15.382 19.785 -39.430 1.00 73.94 91 GLY A CA 1
ATOM 720 C C . GLY A 1 91 ? 14.661 18.864 -38.445 1.00 73.94 91 GLY A C 1
ATOM 721 O O . GLY A 1 91 ? 14.014 17.907 -38.855 1.00 73.94 91 GLY A O 1
ATOM 722 N N . LEU A 1 92 ? 14.847 19.108 -37.149 1.00 63.62 92 LEU A N 1
ATOM 723 C CA . LEU A 1 92 ? 14.100 18.421 -36.090 1.00 63.62 92 LEU A CA 1
ATOM 724 C C . LEU A 1 92 ? 12.722 19.055 -35.909 1.00 63.62 92 LEU A C 1
ATOM 726 O O . LEU A 1 92 ? 12.660 20.303 -35.974 1.00 63.62 92 LEU A O 1
#

Radius of gyration: 26.01 Å; chains: 1; bounding box: 46×30×73 Å

pLDDT: mean 92.92, std 6.11, range [63.62, 98.5]